Protein AF-A0A510G8P6-F1 (afdb_monomer)

Solvent-accessible surface area (backbone atoms only — not comparable to full-atom values): 4271 Å² total; per-residue (Å²): 115,76,51,80,78,42,70,69,65,62,62,45,68,60,65,87,46,72,68,40,41,52,44,51,53,48,60,70,44,40,81,57,35,65,78,72,40,89,81,59,81,79,52,71,68,52,49,53,52,51,50,55,33,51,52,52,44,50,54,52,50,50,54,56,51,52,59,60,74,79,102

Sequence (71 aa):
MAGNYDNELWTVFPQLTEEQKKCFELLEKAYVDARYDKNYKITKEQLLYLIERIEKLKEITERIYLARINR

pLDDT: mean 92.79, std 8.72, range [55.03, 98.25]

Structure (mmCIF, N/CA/C/O backbone):
data_AF-A0A510G8P6-F1
#
_entry.id   AF-A0A510G8P6-F1
#
loop_
_atom_site.group_PDB
_atom_site.id
_atom_site.type_symbol
_atom_site.label_atom_id
_atom_site.label_alt_id
_atom_site.label_comp_id
_atom_site.label_asym_id
_atom_site.label_entity_id
_atom_site.label_seq_id
_atom_site.pdbx_PDB_ins_code
_atom_site.Cartn_x
_atom_site.Cartn_y
_atom_site.Cartn_z
_atom_site.occupancy
_atom_site.B_iso_or_equiv
_atom_site.auth_seq_id
_atom_site.auth_comp_id
_atom_site.auth_asym_id
_atom_site.auth_atom_id
_atom_site.pdbx_PDB_model_num
ATOM 1 N N . MET A 1 1 ? 16.039 -10.153 -4.795 1.0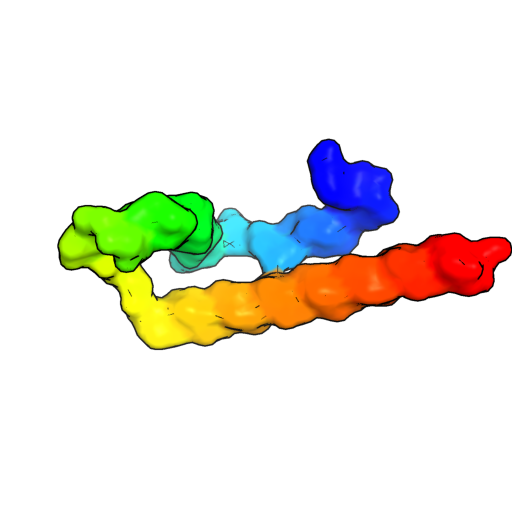0 55.03 1 MET A N 1
ATOM 2 C CA . MET A 1 1 ? 14.714 -9.505 -4.628 1.00 55.03 1 MET A CA 1
ATOM 3 C C . MET A 1 1 ? 14.459 -8.581 -5.821 1.00 55.03 1 MET A C 1
ATOM 5 O O . MET A 1 1 ? 15.398 -8.353 -6.574 1.00 55.03 1 MET A O 1
ATOM 9 N N . ALA A 1 2 ? 13.231 -8.088 -6.031 1.00 61.66 2 ALA A N 1
ATOM 10 C CA . ALA A 1 2 ? 12.828 -7.338 -7.237 1.00 61.66 2 ALA A CA 1
ATOM 11 C C . ALA A 1 2 ? 13.736 -6.140 -7.586 1.00 61.66 2 ALA A C 1
ATOM 13 O O . ALA A 1 2 ? 13.955 -5.858 -8.759 1.00 61.66 2 ALA A O 1
ATOM 14 N N . GLY A 1 3 ? 14.352 -5.506 -6.588 1.00 63.97 3 GLY A N 1
ATOM 15 C CA . GLY A 1 3 ? 15.303 -4.414 -6.792 1.00 63.97 3 GLY A CA 1
ATOM 16 C C . GLY A 1 3 ? 16.588 -4.761 -7.555 1.00 63.97 3 GLY A C 1
ATOM 17 O O . GLY A 1 3 ? 17.311 -3.861 -7.957 1.00 63.97 3 GLY A O 1
ATOM 18 N N . ASN A 1 4 ? 16.866 -6.043 -7.813 1.00 77.12 4 ASN A N 1
ATOM 19 C CA . ASN A 1 4 ? 17.967 -6.451 -8.693 1.00 77.12 4 ASN A CA 1
ATOM 20 C C . ASN A 1 4 ? 17.664 -6.178 -10.178 1.00 77.12 4 ASN A C 1
ATOM 22 O O . ASN A 1 4 ? 18.548 -6.325 -11.018 1.00 77.12 4 ASN A O 1
ATOM 26 N N . TYR A 1 5 ? 16.413 -5.847 -10.517 1.00 79.81 5 TYR A N 1
ATOM 27 C CA . TYR A 1 5 ? 16.005 -5.574 -11.890 1.00 79.81 5 TYR A CA 1
ATOM 28 C C . TYR A 1 5 ? 16.083 -4.095 -12.259 1.00 79.81 5 TYR A C 1
ATOM 30 O O . TYR A 1 5 ? 16.432 -3.809 -13.402 1.00 79.81 5 TYR A O 1
ATOM 38 N N . ASP A 1 6 ? 15.757 -3.206 -11.319 1.00 87.06 6 ASP A N 1
ATOM 39 C CA . ASP A 1 6 ? 15.862 -1.754 -11.447 1.00 87.06 6 ASP A CA 1
ATOM 40 C C . ASP A 1 6 ? 15.815 -1.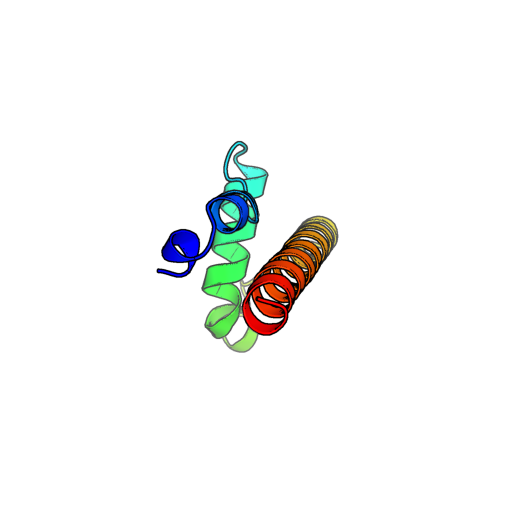112 -10.048 1.00 87.06 6 ASP A C 1
ATOM 42 O O . ASP A 1 6 ? 15.040 -1.544 -9.186 1.00 87.06 6 ASP A O 1
ATOM 46 N N . ASN A 1 7 ? 16.629 -0.078 -9.824 1.00 88.62 7 ASN A N 1
ATOM 47 C CA . ASN A 1 7 ? 16.693 0.630 -8.545 1.00 88.62 7 ASN A CA 1
ATOM 48 C C . ASN A 1 7 ? 15.397 1.386 -8.222 1.00 88.62 7 ASN A C 1
ATOM 50 O O . ASN A 1 7 ? 15.085 1.597 -7.051 1.00 88.62 7 ASN A O 1
ATOM 54 N N . GLU A 1 8 ? 14.623 1.776 -9.233 1.00 89.88 8 GLU A N 1
ATOM 55 C CA . GLU A 1 8 ? 13.392 2.540 -9.051 1.00 89.88 8 GLU A CA 1
ATOM 56 C C . GLU A 1 8 ? 12.325 1.753 -8.281 1.00 89.88 8 GLU A C 1
ATOM 58 O O . GLU A 1 8 ? 11.542 2.344 -7.535 1.00 89.88 8 GLU A O 1
ATOM 63 N N . LEU A 1 9 ? 12.356 0.417 -8.356 1.00 90.69 9 LEU A N 1
ATOM 64 C CA . LEU A 1 9 ? 11.464 -0.463 -7.594 1.00 90.69 9 LEU A CA 1
ATOM 65 C C . LEU A 1 9 ? 11.623 -0.292 -6.074 1.00 90.69 9 LEU A C 1
ATOM 67 O O . LEU A 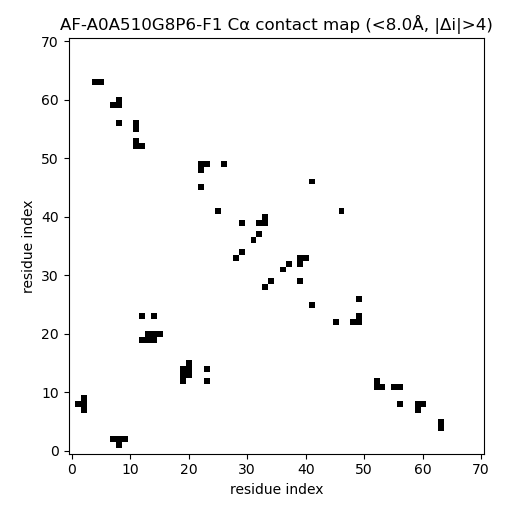1 9 ? 10.646 -0.441 -5.341 1.00 90.69 9 LEU A O 1
ATOM 71 N N . TRP A 1 10 ? 12.809 0.087 -5.585 1.00 89.62 10 TRP A N 1
ATOM 72 C CA . TRP A 1 10 ? 13.025 0.375 -4.160 1.00 89.62 10 TRP A CA 1
ATOM 73 C C . TRP A 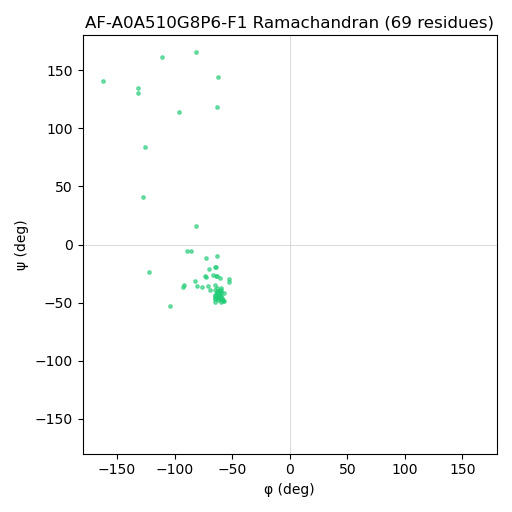1 10 ? 12.330 1.653 -3.690 1.00 89.62 10 TRP A C 1
ATOM 75 O O . TRP A 1 10 ? 12.055 1.812 -2.504 1.00 89.62 10 TRP A O 1
ATOM 85 N N . THR A 1 11 ? 12.010 2.561 -4.610 1.00 90.94 11 THR A N 1
ATOM 86 C CA . THR A 1 11 ? 11.391 3.854 -4.286 1.00 90.94 11 THR A CA 1
ATOM 87 C C . THR A 1 11 ? 9.864 3.772 -4.188 1.00 90.94 11 THR A C 1
ATOM 89 O O . THR A 1 11 ? 9.199 4.749 -3.831 1.00 90.94 11 THR A O 1
ATOM 92 N N . VAL A 1 12 ? 9.286 2.607 -4.504 1.00 95.38 12 VAL A N 1
ATOM 93 C CA . VAL A 1 12 ? 7.839 2.414 -4.636 1.00 95.38 12 VAL A CA 1
ATOM 94 C C . VAL A 1 12 ? 7.114 2.403 -3.298 1.00 95.38 12 VAL A C 1
ATOM 96 O O . VAL A 1 12 ? 5.979 2.851 -3.251 1.00 95.38 12 VAL A O 1
ATOM 99 N N . PHE A 1 13 ? 7.746 2.032 -2.194 1.00 95.31 13 PHE A N 1
ATOM 100 C CA . PHE A 1 13 ? 7.157 2.183 -0.862 1.00 95.31 13 PHE A CA 1
ATOM 101 C C . PHE A 1 13 ? 8.126 2.973 0.016 1.00 95.31 13 PHE A C 1
ATOM 103 O O . PHE A 1 13 ? 8.949 2.369 0.704 1.00 95.31 13 PHE A O 1
ATOM 110 N N . PRO A 1 14 ? 8.102 4.320 -0.043 1.00 94.44 14 PRO A N 1
ATOM 111 C CA . PRO A 1 14 ? 8.936 5.132 0.827 1.00 94.44 14 PRO A CA 1
ATOM 112 C C . PRO A 1 14 ? 8.522 4.872 2.273 1.00 94.44 14 PRO A C 1
ATOM 114 O O . PRO A 1 14 ? 7.346 4.680 2.552 1.00 94.44 14 PRO A O 1
ATOM 117 N N . GLN A 1 15 ? 9.494 4.8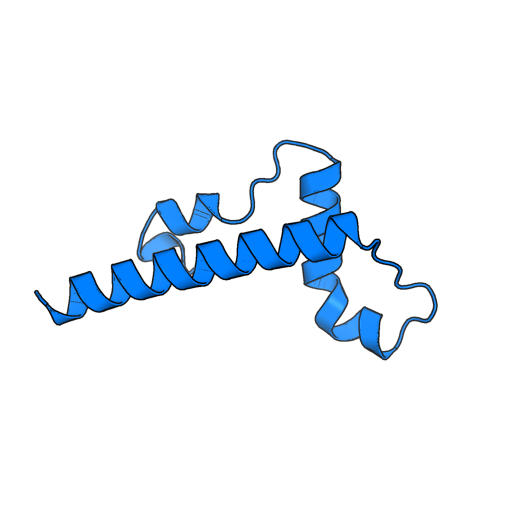67 3.177 1.00 94.81 15 GLN A N 1
ATOM 118 C CA . GLN A 1 15 ? 9.294 4.657 4.614 1.00 94.81 15 GLN A CA 1
ATOM 119 C C . GLN A 1 15 ? 9.955 5.794 5.407 1.00 94.81 15 GLN A C 1
ATOM 121 O O . GLN A 1 15 ? 10.638 5.576 6.406 1.00 94.81 15 GLN A O 1
ATOM 126 N N . LEU A 1 16 ? 9.812 7.020 4.898 1.00 96.12 16 LEU A N 1
ATOM 127 C CA . LEU A 1 16 ? 10.455 8.222 5.432 1.00 96.12 16 LEU A CA 1
ATOM 128 C C . LEU A 1 16 ? 9.689 8.802 6.622 1.00 96.12 16 LEU A C 1
ATOM 130 O O . LEU A 1 16 ? 10.306 9.377 7.514 1.00 96.12 16 LEU A O 1
ATOM 134 N N . THR A 1 17 ? 8.363 8.642 6.645 1.00 97.38 17 THR A N 1
ATOM 135 C CA . THR A 1 17 ? 7.512 9.057 7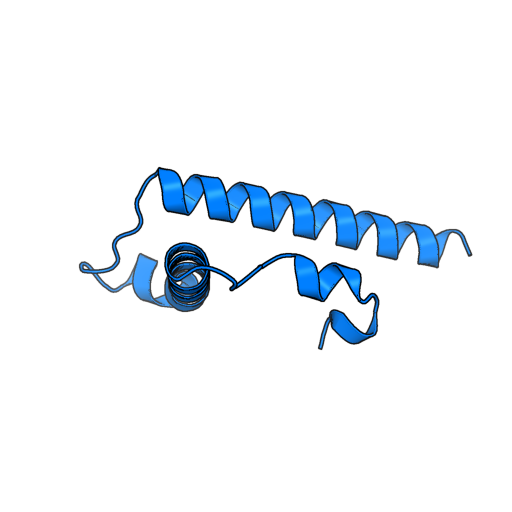.770 1.00 97.38 17 THR A CA 1
ATOM 136 C C . THR A 1 17 ? 6.937 7.856 8.515 1.00 97.38 17 THR A C 1
ATOM 138 O O . THR A 1 17 ? 6.880 6.740 7.991 1.00 97.38 17 THR A O 1
ATOM 141 N N . GLU A 1 18 ? 6.475 8.084 9.742 1.00 97.50 18 GLU A N 1
ATOM 142 C CA . GLU A 1 18 ? 5.821 7.049 10.549 1.00 97.50 18 GLU A CA 1
ATOM 143 C C . GLU A 1 18 ? 4.498 6.586 9.922 1.00 97.50 18 GLU A C 1
ATOM 145 O O . GLU A 1 18 ? 4.180 5.398 9.941 1.00 97.50 18 GLU A O 1
ATOM 150 N N . GLU A 1 19 ? 3.752 7.483 9.271 1.00 95.75 19 GLU A N 1
ATOM 151 C CA . GLU A 1 19 ? 2.531 7.135 8.535 1.00 95.75 19 GLU A CA 1
ATOM 152 C C . GLU A 1 19 ? 2.832 6.200 7.365 1.00 95.75 19 GLU A C 1
ATOM 154 O O . GLU A 1 19 ? 2.088 5.248 7.126 1.00 95.75 19 GLU A O 1
ATOM 159 N N . GLN A 1 20 ? 3.930 6.451 6.651 1.00 96.94 20 GLN A N 1
ATOM 160 C CA . GLN A 1 20 ? 4.368 5.622 5.533 1.00 96.94 20 GLN A CA 1
ATOM 161 C C . GLN A 1 20 ? 4.762 4.215 5.992 1.00 96.94 20 GLN A C 1
ATOM 163 O O . GLN A 1 20 ? 4.291 3.231 5.419 1.00 96.94 20 GLN A O 1
ATOM 168 N N . LYS A 1 21 ? 5.555 4.114 7.066 1.00 97.50 21 LYS A N 1
ATOM 169 C CA . LYS A 1 21 ? 5.909 2.831 7.696 1.00 97.50 21 LYS A CA 1
ATOM 170 C C . LYS A 1 21 ? 4.661 2.072 8.136 1.00 97.50 21 LYS A C 1
ATOM 172 O O . LYS A 1 21 ? 4.477 0.919 7.761 1.00 97.50 21 LYS A O 1
ATOM 177 N N . LYS A 1 22 ? 3.742 2.753 8.826 1.00 97.44 22 LYS A N 1
ATOM 178 C CA . LYS A 1 22 ? 2.473 2.172 9.275 1.00 97.44 22 LYS A CA 1
ATOM 179 C C . LYS A 1 22 ? 1.613 1.673 8.113 1.00 97.44 22 LYS A C 1
ATOM 181 O O . LYS A 1 22 ? 1.005 0.613 8.220 1.00 97.44 22 LYS A O 1
ATOM 186 N N . CYS A 1 23 ? 1.544 2.410 7.003 1.00 97.81 23 CYS A N 1
ATOM 187 C CA . CYS A 1 23 ? 0.828 1.948 5.812 1.00 97.81 23 CYS A CA 1
ATOM 188 C C . CYS A 1 23 ? 1.470 0.686 5.226 1.00 97.81 23 CYS A C 1
ATOM 190 O O . CYS A 1 23 ? 0.751 -0.238 4.852 1.00 97.81 23 CYS A O 1
ATOM 192 N N . PHE A 1 24 ? 2.802 0.625 5.173 1.00 96.31 24 PHE A N 1
ATOM 193 C CA . PHE A 1 24 ? 3.514 -0.550 4.678 1.00 96.31 24 PHE A CA 1
ATOM 194 C C . PHE A 1 24 ? 3.290 -1.783 5.570 1.00 96.31 24 PHE A C 1
ATOM 196 O O . PHE A 1 24 ? 2.972 -2.853 5.059 1.00 96.31 24 PHE A O 1
ATOM 203 N N . GLU A 1 25 ? 3.339 -1.623 6.893 1.00 96.44 25 GLU A N 1
ATOM 204 C CA . GLU A 1 25 ? 3.014 -2.698 7.843 1.00 96.44 25 GLU A CA 1
ATOM 205 C C . GLU A 1 25 ? 1.563 -3.182 7.710 1.00 96.44 25 GLU A C 1
ATOM 207 O O . GLU A 1 25 ? 1.295 -4.383 7.783 1.00 96.44 25 GLU A O 1
ATOM 212 N N . LEU A 1 26 ? 0.612 -2.260 7.509 1.00 97.31 26 LEU A N 1
ATOM 213 C CA . LEU A 1 26 ? -0.784 -2.618 7.251 1.00 97.31 26 LEU A CA 1
ATOM 214 C C . LEU A 1 26 ? -0.905 -3.445 5.972 1.00 97.31 26 LEU A C 1
ATOM 216 O O . LEU A 1 26 ? -1.588 -4.465 5.983 1.00 97.31 26 LEU A O 1
ATOM 220 N N . LEU A 1 27 ? -0.216 -3.047 4.898 1.00 96.44 27 LEU A N 1
ATOM 221 C CA . LEU A 1 27 ? -0.197 -3.792 3.639 1.00 96.44 27 LEU A CA 1
ATOM 222 C C . LEU A 1 27 ? 0.360 -5.212 3.819 1.00 96.44 27 LEU A C 1
ATOM 224 O O . LEU A 1 27 ? -0.229 -6.160 3.305 1.00 96.44 27 LEU A O 1
ATOM 228 N N . GLU A 1 28 ? 1.461 -5.369 4.557 1.00 95.25 28 GLU A N 1
ATOM 229 C CA . GLU A 1 28 ? 2.082 -6.672 4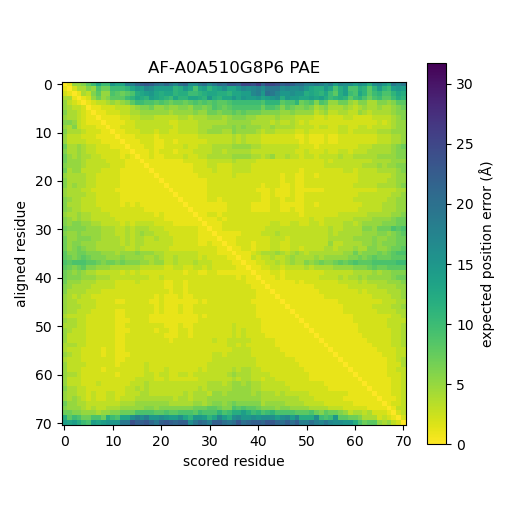.829 1.00 95.25 28 GLU A CA 1
ATOM 230 C C . GLU A 1 28 ? 1.135 -7.603 5.603 1.00 95.25 28 GLU A C 1
ATOM 232 O O . GLU A 1 28 ? 0.938 -8.763 5.233 1.00 95.25 28 GLU A O 1
ATOM 237 N N . LYS A 1 29 ? 0.482 -7.072 6.642 1.00 95.88 29 LYS A N 1
ATOM 238 C CA . LYS A 1 29 ? -0.462 -7.818 7.486 1.00 95.88 29 LYS A CA 1
ATOM 239 C C . LYS A 1 29 ? -1.792 -8.112 6.797 1.00 95.88 29 LYS A C 1
ATOM 241 O O . LYS A 1 29 ? -2.427 -9.126 7.096 1.00 95.88 29 LYS A O 1
ATOM 246 N N . ALA A 1 30 ? -2.208 -7.265 5.851 1.00 95.56 30 ALA A N 1
ATOM 247 C CA . ALA A 1 30 ? -3.519 -7.328 5.207 1.00 95.56 30 ALA A CA 1
ATOM 248 C C . ALA A 1 30 ? -3.843 -8.705 4.616 1.00 95.56 30 ALA A C 1
ATOM 250 O O . ALA A 1 30 ? -5.004 -9.113 4.618 1.00 95.56 30 ALA A O 1
ATOM 251 N N . TYR A 1 31 ? -2.841 -9.447 4.130 1.00 93.44 31 TYR A N 1
ATOM 252 C CA . TYR A 1 31 ? -3.075 -10.759 3.530 1.00 93.44 31 TYR A CA 1
ATOM 253 C C . TYR A 1 31 ? -3.736 -11.750 4.501 1.00 93.44 31 TYR A C 1
ATOM 255 O O . TYR A 1 31 ? -4.591 -12.537 4.088 1.00 93.44 31 TYR A O 1
ATOM 263 N N . VAL A 1 32 ? -3.375 -11.727 5.784 1.00 94.62 32 VAL A N 1
ATOM 264 C CA . VAL A 1 32 ? -3.933 -12.634 6.802 1.00 94.62 32 VAL A CA 1
ATOM 265 C C . VAL A 1 32 ? -4.944 -11.893 7.667 1.00 94.62 32 VAL A C 1
ATOM 267 O O . VAL A 1 32 ? -6.102 -12.307 7.760 1.00 94.62 32 VAL A O 1
ATOM 270 N N . ASP A 1 33 ? -4.537 -10.763 8.233 1.00 96.69 33 ASP A N 1
ATOM 271 C CA . ASP A 1 33 ? -5.269 -10.099 9.307 1.00 96.69 33 ASP A CA 1
ATOM 272 C C . ASP A 1 33 ? -6.569 -9.475 8.801 1.00 96.69 33 ASP A C 1
ATOM 274 O O . ASP A 1 33 ? -7.594 -9.584 9.466 1.00 96.69 33 ASP A O 1
ATOM 278 N N . ALA A 1 34 ? -6.596 -8.934 7.577 1.00 93.75 34 ALA A N 1
ATOM 279 C CA . ALA A 1 34 ? -7.823 -8.348 7.029 1.00 93.75 34 ALA A CA 1
ATOM 280 C C . ALA A 1 34 ? -8.954 -9.376 6.829 1.00 93.75 34 ALA A C 1
ATOM 282 O O . ALA A 1 34 ? -10.117 -8.988 6.715 1.00 93.75 34 ALA A O 1
ATOM 283 N N . ARG A 1 35 ? -8.635 -10.679 6.776 1.00 95.50 35 ARG A N 1
ATOM 284 C CA . ARG A 1 35 ? -9.625 -11.762 6.645 1.00 95.50 35 ARG A CA 1
ATOM 285 C C . ARG A 1 35 ? -10.090 -12.315 7.987 1.00 95.50 35 ARG A C 1
ATOM 287 O O . ARG A 1 35 ? -11.245 -12.723 8.094 1.00 95.50 35 ARG A O 1
ATOM 294 N N . TYR A 1 36 ? -9.204 -12.371 8.980 1.00 96.44 36 TYR A N 1
ATOM 295 C CA . TYR A 1 36 ? -9.438 -13.154 10.198 1.00 96.44 36 TYR A CA 1
ATOM 296 C C . TYR A 1 36 ? -9.386 -12.337 11.493 1.00 96.44 36 TYR A C 1
ATOM 298 O O . TYR A 1 36 ? -10.007 -12.742 12.477 1.00 96.44 36 TYR A O 1
ATOM 306 N N . ASP A 1 37 ? -8.709 -11.188 11.509 1.00 95.50 37 ASP A N 1
ATOM 307 C CA . ASP A 1 37 ? -8.623 -10.325 12.684 1.00 95.50 37 ASP A CA 1
ATOM 308 C C . ASP A 1 37 ? -9.671 -9.206 12.630 1.00 95.50 37 ASP A C 1
ATOM 310 O O . ASP A 1 37 ? -9.618 -8.280 11.820 1.00 95.50 37 ASP A O 1
ATOM 314 N N . LYS A 1 38 ? -10.623 -9.248 13.566 1.00 93.56 38 LYS A N 1
ATOM 315 C CA . LYS A 1 38 ? -11.659 -8.212 13.721 1.00 93.56 38 LYS A CA 1
ATOM 316 C C . LYS A 1 38 ? -11.084 -6.847 14.126 1.00 93.56 38 LYS A C 1
ATOM 318 O O . LYS A 1 38 ? -11.763 -5.825 13.965 1.00 93.56 38 LYS A O 1
ATOM 323 N N . ASN A 1 39 ? -9.864 -6.830 14.658 1.00 95.88 39 ASN A N 1
ATOM 324 C CA . ASN A 1 39 ? -9.144 -5.628 15.059 1.00 95.88 39 ASN A CA 1
ATOM 325 C C . ASN A 1 39 ? -8.298 -5.037 13.931 1.00 95.88 39 ASN A C 1
ATOM 327 O O . ASN A 1 39 ? -7.774 -3.936 14.101 1.00 95.88 39 ASN A O 1
ATOM 331 N N . TYR A 1 40 ? -8.204 -5.698 12.774 1.00 96.81 40 TYR A N 1
ATOM 332 C CA . TYR A 1 40 ? -7.571 -5.096 11.612 1.00 96.81 40 TYR A CA 1
ATOM 333 C C . TYR A 1 40 ? -8.373 -3.862 11.176 1.00 96.81 40 TYR A C 1
ATOM 335 O O . TYR A 1 40 ? -9.558 -3.941 10.831 1.00 96.81 40 TYR A O 1
ATOM 343 N N . LYS A 1 41 ? -7.728 -2.693 11.222 1.00 96.50 41 LYS A N 1
ATOM 344 C CA . LYS A 1 41 ? -8.311 -1.407 10.832 1.00 96.50 41 LYS A CA 1
ATOM 345 C C . LYS A 1 41 ? -7.354 -0.679 9.904 1.00 96.50 41 LYS A C 1
ATOM 347 O O . LYS A 1 41 ? -6.185 -0.490 10.225 1.00 96.50 41 LYS A O 1
ATOM 352 N N . ILE A 1 42 ? -7.899 -0.216 8.791 1.00 97.38 42 ILE A N 1
ATOM 353 C CA . ILE A 1 42 ? -7.230 0.659 7.837 1.00 97.38 42 ILE A CA 1
ATOM 354 C C . ILE A 1 42 ? -8.176 1.816 7.522 1.00 97.38 42 ILE A C 1
ATOM 356 O O . ILE A 1 42 ? -9.377 1.598 7.340 1.00 97.38 42 ILE A O 1
ATOM 360 N N . THR A 1 43 ? -7.667 3.047 7.514 1.00 98.25 43 THR A N 1
ATOM 361 C CA . THR A 1 43 ? -8.486 4.211 7.150 1.00 98.25 43 THR A CA 1
ATOM 362 C C . THR A 1 43 ? -8.594 4.352 5.634 1.00 98.25 43 THR A C 1
ATOM 364 O O . THR A 1 43 ? -7.828 3.754 4.873 1.00 98.25 43 THR A O 1
ATOM 367 N N . LYS A 1 44 ? -9.543 5.172 5.174 1.00 98.00 44 LYS A N 1
ATOM 368 C CA . LYS A 1 44 ? -9.709 5.458 3.745 1.00 98.00 44 LYS A CA 1
ATOM 369 C C . LYS A 1 44 ? -8.457 6.111 3.159 1.00 98.00 44 LYS A C 1
ATOM 371 O O . LYS A 1 44 ? -8.047 5.758 2.062 1.00 98.00 44 LYS A O 1
ATOM 376 N N . GLU A 1 45 ? -7.843 7.030 3.892 1.00 98.06 45 GLU A N 1
ATOM 377 C CA . GLU A 1 45 ? -6.648 7.768 3.479 1.00 98.06 45 GLU A CA 1
ATOM 378 C C . GLU A 1 45 ? -5.457 6.820 3.316 1.00 98.06 45 GLU A C 1
ATOM 380 O O . GLU A 1 45 ? -4.766 6.865 2.302 1.00 98.06 45 GLU A O 1
ATOM 385 N N . GLN A 1 46 ? -5.267 5.905 4.273 1.00 97.81 46 GLN A N 1
ATOM 386 C CA . GLN A 1 46 ? -4.227 4.877 4.197 1.00 97.81 46 GLN A CA 1
ATOM 387 C C . GLN A 1 46 ? -4.457 3.934 3.012 1.00 97.81 46 GLN A C 1
ATOM 389 O O . GLN A 1 46 ? -3.517 3.601 2.295 1.00 97.81 46 GLN A O 1
ATOM 394 N N . LEU A 1 47 ? -5.708 3.526 2.776 1.00 97.44 47 LEU A N 1
ATOM 395 C CA . LEU A 1 47 ? -6.051 2.665 1.648 1.00 97.44 47 LEU A CA 1
ATOM 396 C C . LEU A 1 47 ? -5.801 3.360 0.301 1.00 97.44 47 LEU A C 1
ATOM 398 O O . LEU A 1 47 ? -5.200 2.759 -0.584 1.00 97.44 47 LEU A O 1
ATOM 402 N N . LEU A 1 48 ? -6.223 4.619 0.152 1.00 98.25 48 LEU A N 1
ATOM 403 C CA . LEU A 1 48 ? -5.986 5.407 -1.061 1.00 98.25 48 LEU A CA 1
ATOM 404 C C . LEU A 1 48 ? -4.491 5.605 -1.323 1.00 98.25 48 LEU A C 1
ATOM 406 O O . LEU A 1 48 ? -4.048 5.423 -2.453 1.00 98.25 48 LEU A O 1
ATOM 410 N N . TYR A 1 49 ? -3.711 5.887 -0.277 1.00 97.94 49 TYR A N 1
ATOM 411 C CA . TYR A 1 49 ? -2.256 5.953 -0.378 1.00 97.94 49 TYR A CA 1
ATOM 412 C C . TYR A 1 49 ? -1.665 4.635 -0.901 1.00 97.94 49 TYR A C 1
ATOM 414 O O . TYR A 1 49 ? -0.871 4.642 -1.839 1.00 97.94 49 TYR A O 1
ATOM 422 N N . LEU A 1 50 ? -2.069 3.489 -0.340 1.00 97.75 50 LEU A N 1
ATOM 423 C CA . LEU A 1 50 ? -1.572 2.183 -0.783 1.00 97.75 50 LEU A CA 1
ATOM 424 C C . LEU A 1 50 ? -1.950 1.866 -2.234 1.00 97.75 50 LEU A C 1
ATOM 426 O O . LEU A 1 50 ? -1.126 1.303 -2.955 1.00 97.75 50 LEU A O 1
ATOM 430 N N . ILE A 1 51 ? -3.153 2.248 -2.673 1.00 97.62 51 ILE A N 1
ATOM 431 C CA . ILE A 1 51 ? -3.580 2.103 -4.071 1.00 97.62 51 ILE A CA 1
ATOM 432 C C . ILE A 1 51 ? -2.638 2.884 -4.994 1.00 97.62 51 ILE A C 1
ATOM 434 O O . ILE A 1 51 ? -2.092 2.290 -5.921 1.00 97.62 51 ILE A O 1
ATOM 438 N N . GLU A 1 52 ? -2.358 4.154 -4.691 1.00 98.00 52 GLU A N 1
ATOM 439 C CA . GLU A 1 52 ? -1.428 4.984 -5.473 1.00 98.00 52 GLU A CA 1
ATOM 440 C C . GLU A 1 52 ? -0.031 4.340 -5.565 1.00 98.00 52 GLU A C 1
ATOM 442 O O . GLU A 1 52 ? 0.590 4.294 -6.631 1.00 98.00 52 GLU A O 1
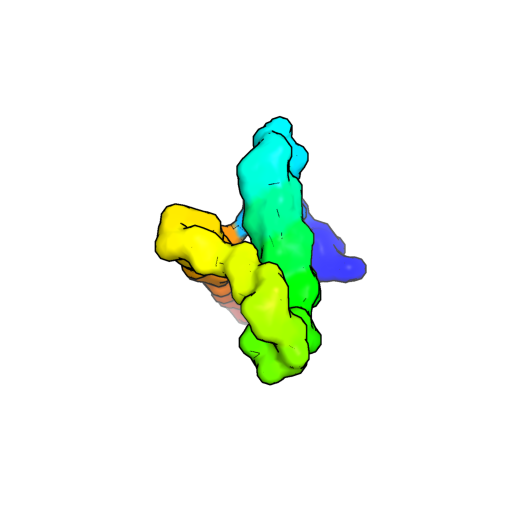ATOM 447 N N . ARG A 1 53 ? 0.474 3.773 -4.457 1.00 97.44 53 ARG A N 1
ATOM 448 C CA . ARG A 1 53 ? 1.779 3.087 -4.456 1.00 97.44 53 ARG A CA 1
ATOM 449 C C . ARG A 1 53 ? 1.780 1.838 -5.339 1.00 97.44 53 ARG A C 1
ATOM 451 O O . ARG A 1 53 ? 2.768 1.586 -6.029 1.00 97.44 53 ARG A O 1
ATOM 458 N N . ILE A 1 54 ? 0.693 1.068 -5.333 1.00 96.62 54 ILE A N 1
ATOM 459 C CA . ILE A 1 54 ? 0.543 -0.131 -6.169 1.00 96.62 54 ILE A CA 1
ATOM 460 C C . ILE A 1 54 ? 0.415 0.244 -7.649 1.00 96.62 54 ILE A C 1
ATOM 462 O O . ILE A 1 54 ? 0.995 -0.431 -8.497 1.00 96.62 54 ILE A O 1
ATOM 466 N N . GLU A 1 55 ? -0.298 1.318 -7.979 1.00 98.06 55 GLU A N 1
ATOM 467 C CA . GLU A 1 55 ? -0.375 1.826 -9.353 1.00 98.06 55 GLU A CA 1
ATOM 468 C C . GLU A 1 55 ? 1.012 2.211 -9.871 1.00 98.06 55 GLU A C 1
ATOM 470 O O . GLU A 1 55 ? 1.437 1.711 -10.914 1.00 98.06 55 GLU A O 1
ATOM 475 N N . LYS A 1 56 ? 1.787 2.953 -9.072 1.00 96.62 56 LYS A N 1
ATOM 476 C CA . LYS A 1 56 ? 3.180 3.278 -9.398 1.00 96.62 56 LYS A CA 1
ATOM 477 C C . LYS A 1 56 ? 4.062 2.034 -9.561 1.00 96.62 56 LYS A C 1
ATOM 479 O O . LYS A 1 56 ? 4.907 1.990 -10.456 1.00 96.62 56 LYS A O 1
ATOM 484 N N . LEU A 1 57 ? 3.869 1.002 -8.731 1.00 96.44 57 LEU A N 1
ATOM 485 C CA . LEU A 1 57 ? 4.580 -0.275 -8.883 1.00 96.44 57 LEU A CA 1
ATOM 486 C C . LEU A 1 57 ? 4.315 -0.904 -10.254 1.00 96.44 57 LEU A C 1
ATOM 488 O O . LEU A 1 57 ? 5.247 -1.381 -10.907 1.00 96.44 57 LEU A O 1
ATOM 492 N N . LYS A 1 58 ? 3.041 -0.929 -10.666 1.00 96.56 58 LYS A N 1
ATOM 493 C CA . LYS A 1 58 ? 2.609 -1.514 -11.938 1.00 96.56 58 LYS A CA 1
ATOM 494 C C . LYS A 1 58 ? 3.233 -0.775 -13.115 1.00 96.56 58 LYS A C 1
ATOM 496 O O . LYS A 1 58 ? 3.831 -1.431 -13.960 1.00 96.56 58 LYS A O 1
ATOM 501 N N . GLU A 1 59 ? 3.176 0.555 -13.119 1.00 96.50 59 GLU A N 1
ATOM 502 C CA . GLU A 1 59 ? 3.768 1.391 -14.173 1.00 96.50 59 GLU A CA 1
ATOM 503 C C . GLU A 1 59 ? 5.277 1.160 -14.325 1.00 96.50 59 GLU A C 1
ATOM 505 O O . GLU A 1 59 ? 5.775 0.935 -15.430 1.00 96.50 59 GLU A O 1
ATOM 510 N N . ILE A 1 60 ? 6.023 1.174 -13.213 1.00 94.88 60 ILE A N 1
ATOM 511 C CA . ILE A 1 60 ? 7.476 0.949 -13.234 1.00 94.88 60 ILE A CA 1
ATOM 512 C C . ILE A 1 60 ? 7.784 -0.456 -13.757 1.00 94.88 60 ILE A C 1
ATOM 514 O O . ILE A 1 60 ? 8.656 -0.626 -14.609 1.00 94.88 60 ILE A O 1
ATOM 518 N N . THR A 1 61 ? 7.050 -1.462 -13.280 1.00 94.38 61 THR A N 1
ATOM 519 C CA . THR A 1 61 ? 7.244 -2.856 -13.696 1.00 94.38 61 THR A CA 1
ATOM 520 C C . THR A 1 61 ? 6.962 -3.041 -15.186 1.00 94.38 61 THR A C 1
ATOM 522 O O . THR A 1 61 ? 7.759 -3.670 -15.882 1.00 94.38 61 THR A O 1
ATOM 525 N N . GLU A 1 62 ? 5.867 -2.469 -15.689 1.00 95.31 62 GLU A N 1
ATOM 526 C CA . GLU A 1 62 ? 5.503 -2.508 -17.106 1.00 95.31 62 GLU A CA 1
ATOM 527 C C . GLU A 1 62 ? 6.579 -1.851 -17.972 1.00 95.31 62 GLU A C 1
ATOM 529 O O . GLU A 1 62 ? 7.053 -2.453 -18.937 1.00 95.31 62 GLU A O 1
ATOM 534 N N . ARG A 1 63 ? 7.056 -0.664 -17.582 1.00 94.44 63 ARG A N 1
ATOM 535 C CA . ARG A 1 63 ? 8.130 0.032 -18.298 1.00 94.44 63 ARG A CA 1
ATOM 536 C C . ARG A 1 63 ? 9.428 -0.777 -18.337 1.00 94.44 63 ARG A C 1
ATOM 538 O O . ARG A 1 63 ? 10.023 -0.899 -19.407 1.00 94.44 63 ARG A O 1
ATOM 545 N N . ILE A 1 64 ? 9.863 -1.348 -17.209 1.00 92.88 64 ILE A N 1
ATOM 546 C CA . ILE A 1 64 ? 11.068 -2.199 -17.145 1.00 92.88 64 ILE A CA 1
ATOM 547 C C . ILE A 1 64 ? 10.908 -3.424 -18.051 1.00 92.88 64 ILE A C 1
ATOM 549 O O . ILE A 1 64 ? 11.842 -3.805 -18.758 1.00 92.88 64 ILE A O 1
ATOM 553 N N . TYR A 1 65 ? 9.731 -4.050 -18.032 1.00 93.19 65 TYR A N 1
ATOM 554 C CA . TYR A 1 65 ? 9.439 -5.229 -18.839 1.00 93.19 65 TYR A CA 1
ATOM 555 C C . TYR A 1 65 ? 9.468 -4.918 -20.341 1.00 93.19 65 TYR A C 1
ATOM 557 O O . TYR A 1 65 ? 10.182 -5.587 -21.090 1.00 93.19 65 TYR A O 1
ATOM 565 N N . LEU A 1 66 ? 8.777 -3.862 -20.779 1.00 94.81 66 LEU A N 1
ATOM 566 C CA . LEU A 1 66 ? 8.762 -3.436 -22.181 1.00 94.81 66 LEU A CA 1
ATOM 567 C C . LEU A 1 66 ? 10.155 -3.023 -22.673 1.00 94.81 66 LEU A C 1
ATOM 569 O O . LEU A 1 66 ? 10.544 -3.383 -23.782 1.00 94.81 66 LEU A O 1
ATOM 573 N N . ALA A 1 67 ? 10.941 -2.332 -21.842 1.00 91.50 67 ALA A N 1
ATOM 574 C CA . ALA A 1 67 ? 12.318 -1.965 -22.175 1.00 91.50 67 ALA A CA 1
ATOM 575 C C . ALA A 1 67 ? 13.235 -3.185 -22.371 1.00 91.50 67 ALA A C 1
ATOM 577 O O . ALA A 1 67 ? 14.214 -3.101 -23.109 1.00 91.50 67 ALA A O 1
ATOM 578 N N . ARG A 1 68 ? 12.937 -4.319 -21.722 1.00 89.62 68 ARG A N 1
ATOM 579 C CA . ARG A 1 68 ? 13.691 -5.569 -21.898 1.00 89.62 68 ARG A CA 1
ATOM 580 C C . ARG A 1 68 ? 13.300 -6.346 -23.142 1.00 89.62 68 ARG A C 1
ATOM 582 O O . ARG A 1 68 ? 14.169 -6.980 -23.720 1.00 89.62 68 ARG A O 1
ATOM 589 N N . ILE A 1 69 ? 12.022 -6.336 -23.514 1.00 92.56 69 ILE A N 1
ATOM 590 C CA . ILE A 1 69 ? 11.538 -7.050 -24.705 1.00 92.56 69 ILE A CA 1
ATOM 591 C C . ILE A 1 69 ? 11.906 -6.314 -25.988 1.00 92.56 69 ILE A C 1
ATO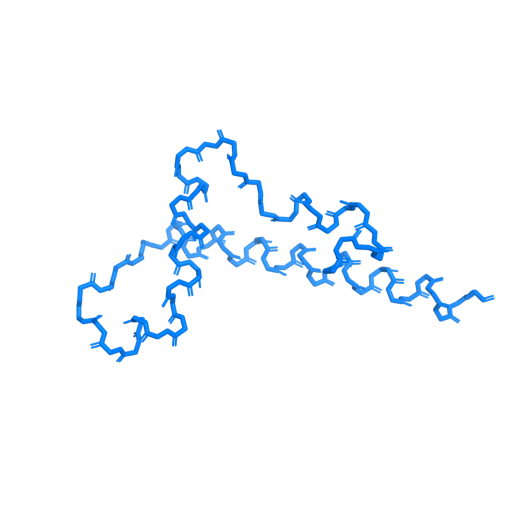M 593 O O . ILE A 1 69 ? 12.226 -6.950 -26.984 1.00 92.56 69 ILE A O 1
ATOM 597 N N . ASN A 1 70 ? 11.879 -4.983 -25.964 1.00 82.88 70 ASN A N 1
ATOM 598 C CA . ASN A 1 70 ? 12.218 -4.153 -27.121 1.00 82.88 70 ASN A CA 1
ATOM 599 C C . ASN A 1 70 ? 13.737 -3.957 -27.305 1.00 82.88 70 ASN A C 1
ATOM 601 O O . ASN A 1 70 ? 14.149 -3.033 -28.007 1.00 82.88 70 ASN A O 1
ATOM 605 N N . ARG A 1 71 ? 14.561 -4.777 -26.646 1.00 64.25 71 ARG A N 1
ATOM 606 C CA . ARG A 1 71 ? 16.023 -4.753 -26.719 1.00 64.25 71 ARG A CA 1
ATOM 607 C C . ARG A 1 71 ? 16.528 -5.966 -27.483 1.00 64.25 71 ARG A C 1
ATOM 609 O O . ARG A 1 71 ? 17.480 -5.773 -28.267 1.00 64.25 71 ARG A O 1
#

Secondary structure (DSSP, 8-state):
-GGGT-GGGGGSS--SSHHHHHHHHHHHHHHHHHHH-TT----HHHHHHHHHHHHHHHHHHHHHHHHHHT-

Organism: NCBI:txid238800

InterPro domains:
  IPR007842 HEPN domain [PF05168] (17-63)

Mean predicted aligned error: 3.73 Å

Nearest PDB structures (foldseek):
  4nqf-assembly1_A  TM=9.459E-01  e=7.599E-03  Agrobacterium fabrum str. C58
  6dkm-assembly2_D  TM=3.893E-01  e=5.607E-01  synthetic construct
  8cwy-assembly1_R  TM=3.893E-01  e=2.454E+00  synthetic construct
  7x0t-assembly1_A  TM=4.518E-01  e=3.847E+00  Homo sapiens

Radius of gyration: 14.6 Å; Cα contacts (8 Å, |Δi|>4): 38; chains: 1; bounding box: 30×22×42 Å

Foldseek 3Di:
DVCVLPVVLVVLQDPPDPLSVVLVVLVVCCVPCVVPPPPNDDDPVSVVVVVVSVVVNVVVVVVSVVVVVVD